Protein AF-A0A537ISC0-F1 (afdb_monomer)

Foldseek 3Di:
DVQVVVQVVCVVPDPDDDDGDDPDPDPPPPPNVVDPPDLDACLLPDCPVCVVVLLCSNVVVVVCVVVCVVVVHPDDDDDDDDFAADPVCLVSLVSSLVSSVSSPHDPVNDDKFAQVRCCVVPVPDGGGTD

Sequence (130 aa):
ILGTSVSYWLGNQYKGRIAVLEREQDVAMHTSRRNTGVVHRPFYLDPVKRRIFARCSQAAYGMWKSYAKERNLPWDPVTTLEVATRPEDLKRIEKYYHWGIENGMGEDELEVLSAEDVRKFEPHVRGYGA

Nearest PDB structures (foldseek):
  4x9n-assembly1_A  TM=7.823E-01  e=2.666E-01  Mycoplasmoides pneumoniae M129

pLDDT: mean 96.38, std 1.46, range [91.56, 98.44]

Radius of gyration: 18.51 Å; Cα contacts (8 Å, |Δi|>4): 123; chains: 1; bounding box: 43×28×53 Å

Solvent-accessible surface area (backbone atoms only — not comparable to full-atom values): 7945 Å² total; per-residue (Å²): 81,69,70,60,53,52,52,52,51,49,62,74,74,46,95,76,89,86,86,85,88,69,95,56,100,56,85,42,81,53,68,67,67,68,61,91,82,76,84,58,73,31,30,83,38,52,57,76,90,35,35,69,60,19,49,50,29,44,52,46,47,58,54,46,55,53,50,34,60,78,66,69,48,100,73,80,95,72,89,84,82,65,66,13,78,44,78,76,41,48,64,52,44,58,51,24,55,53,24,17,45,75,36,68,46,55,76,92,76,58,76,83,35,48,39,65,52,44,34,71,77,39,72,86,62,79,50,64,22,47

Secondary structure (DSSP, 8-state):
-HHHHHHHHHHHHSSS------SSSSTTTTTTTSS------STTS-TTTTHHHHHHHHHHHHHHHHHHHHTT-S-----------SGGGHHHHHHHHHHHHHTT--GGG----BHHHHHHH-TT--SSB-

Structure (mmCIF, N/CA/C/O backbone):
data_AF-A0A537ISC0-F1
#
_entry.id   AF-A0A537ISC0-F1
#
loop_
_atom_site.group_PDB
_atom_site.id
_atom_site.type_symbol
_atom_site.label_atom_id
_atom_site.label_alt_id
_atom_site.label_comp_id
_atom_site.label_asym_id
_atom_site.label_entity_id
_atom_site.label_seq_id
_atom_site.pdbx_PDB_ins_code
_atom_site.Cartn_x
_atom_site.Cartn_y
_atom_site.Cartn_z
_atom_site.occupancy
_atom_site.B_iso_or_equiv
_atom_site.auth_seq_id
_atom_site.auth_comp_id
_atom_site.auth_asym_id
_atom_site.auth_atom_id
_atom_site.pdbx_PDB_model_num
ATOM 1 N N . ILE A 1 1 ? -13.416 3.882 7.740 1.00 93.88 1 ILE A N 1
ATOM 2 C CA . ILE A 1 1 ? -12.211 3.137 8.169 1.00 93.88 1 ILE A CA 1
ATOM 3 C C . ILE A 1 1 ? -11.425 3.864 9.258 1.00 93.88 1 ILE A C 1
ATOM 5 O O . ILE A 1 1 ? -11.269 3.290 10.320 1.00 93.88 1 ILE A O 1
ATOM 9 N N . LEU A 1 2 ? -11.002 5.125 9.081 1.00 95.31 2 LEU A N 1
ATOM 10 C CA . LEU A 1 2 ? -10.174 5.812 10.091 1.00 95.31 2 LEU A CA 1
ATOM 11 C C . LEU A 1 2 ? -10.832 5.891 11.479 1.00 95.31 2 LEU A C 1
ATOM 13 O O . LEU A 1 2 ? -10.225 5.461 12.455 1.00 95.31 2 LEU A O 1
ATOM 17 N N . GLY A 1 3 ? -12.080 6.367 11.569 1.00 96.56 3 GLY A N 1
ATOM 18 C CA . GLY A 1 3 ? -12.786 6.484 12.854 1.00 96.56 3 GLY A CA 1
ATOM 19 C C . GLY A 1 3 ? -12.920 5.146 13.590 1.00 96.56 3 GLY A C 1
ATOM 20 O O . GLY A 1 3 ? -12.578 5.046 14.767 1.00 96.56 3 GLY A O 1
ATOM 21 N N . THR A 1 4 ? -13.323 4.091 12.877 1.00 95.25 4 THR A N 1
ATOM 22 C CA . THR A 1 4 ? -13.453 2.741 13.443 1.00 95.25 4 THR A CA 1
ATOM 23 C C . THR A 1 4 ? -12.098 2.169 13.866 1.00 95.25 4 THR A C 1
ATOM 25 O O . THR A 1 4 ? -11.993 1.637 14.967 1.00 95.25 4 THR A O 1
ATOM 28 N N . SER A 1 5 ? -11.039 2.340 13.067 1.00 95.06 5 SER A N 1
ATOM 29 C CA . SER A 1 5 ? -9.686 1.873 13.404 1.00 95.06 5 SER A CA 1
ATOM 30 C C . SER A 1 5 ? -9.114 2.570 14.640 1.00 95.06 5 SER A C 1
ATOM 32 O O . SER A 1 5 ? -8.558 1.907 15.513 1.00 95.06 5 SER A O 1
ATOM 34 N N . VAL A 1 6 ? -9.291 3.890 14.754 1.00 95.50 6 VAL A N 1
ATOM 35 C CA . VAL A 1 6 ? -8.861 4.651 15.938 1.00 95.50 6 VAL A CA 1
ATOM 36 C C . VAL A 1 6 ? -9.651 4.214 17.170 1.00 95.50 6 VAL A C 1
ATOM 38 O O . VAL A 1 6 ? -9.053 3.953 18.209 1.00 95.50 6 VAL A O 1
ATOM 41 N N . SER A 1 7 ? -10.975 4.061 17.056 1.00 96.19 7 SER A N 1
ATOM 42 C CA . SER A 1 7 ? -11.812 3.601 18.174 1.00 96.19 7 SER A CA 1
ATOM 43 C C . SER A 1 7 ? -11.454 2.188 18.639 1.00 96.19 7 SER A C 1
ATOM 45 O O . SER A 1 7 ? -11.388 1.937 19.840 1.00 96.19 7 SER A O 1
ATOM 47 N N . TYR A 1 8 ? -11.143 1.289 17.699 1.00 93.81 8 TYR A N 1
A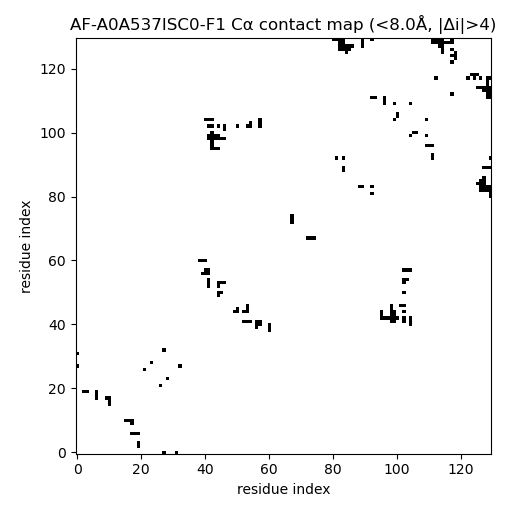TOM 48 C CA . TYR A 1 8 ? -10.683 -0.063 17.989 1.00 93.81 8 TYR A CA 1
ATOM 49 C C . TYR A 1 8 ? -9.355 -0.033 18.740 1.00 93.81 8 TYR A C 1
ATOM 51 O O . TYR A 1 8 ? -9.212 -0.699 19.762 1.00 93.81 8 TYR A O 1
ATOM 59 N N . TRP A 1 9 ? -8.390 0.765 18.275 1.00 93.81 9 TRP A N 1
ATOM 60 C CA . TRP A 1 9 ? -7.113 0.908 18.967 1.00 93.81 9 TRP A CA 1
ATOM 61 C C . TRP A 1 9 ? -7.308 1.460 20.384 1.00 93.81 9 TRP A C 1
ATOM 63 O O . TRP A 1 9 ? -6.869 0.829 21.342 1.00 93.81 9 TRP A O 1
ATOM 73 N N . LEU A 1 10 ? -8.048 2.563 20.538 1.00 96.25 10 LEU A N 1
ATOM 74 C CA . LEU A 1 10 ? -8.339 3.161 21.844 1.00 96.25 10 LEU A CA 1
ATOM 75 C C . LEU A 1 10 ? -9.013 2.162 22.798 1.00 96.25 10 LEU A C 1
ATOM 77 O O . LEU A 1 10 ? -8.620 2.077 23.959 1.00 96.25 10 LEU A O 1
ATOM 81 N N . GLY A 1 11 ? -9.977 1.376 22.309 1.00 95.94 11 GLY A N 1
ATOM 82 C CA . GLY A 1 11 ? -10.697 0.388 23.118 1.00 95.94 11 GLY A CA 1
ATOM 83 C C . GLY A 1 11 ? -9.841 -0.792 23.572 1.00 95.94 11 GLY A C 1
ATOM 84 O O . GLY A 1 11 ? -10.150 -1.409 24.586 1.00 95.94 11 GLY A O 1
ATOM 85 N N . ASN A 1 12 ? -8.751 -1.083 22.859 1.00 92.38 12 ASN A N 1
ATOM 86 C CA . ASN A 1 12 ? -7.783 -2.103 23.260 1.00 92.38 12 ASN A CA 1
ATOM 87 C C . ASN A 1 12 ? -6.673 -1.555 24.172 1.00 92.38 12 ASN A C 1
ATOM 89 O O . ASN A 1 12 ? -6.046 -2.332 24.883 1.00 92.38 12 ASN A O 1
ATOM 93 N N . GLN A 1 13 ? -6.405 -0.245 24.150 1.00 95.75 13 GLN A N 1
ATOM 94 C CA . GLN A 1 13 ? -5.338 0.366 24.954 1.00 95.75 13 GLN A CA 1
ATOM 95 C C . GLN A 1 13 ? -5.819 0.922 26.296 1.00 95.75 13 GLN A C 1
ATOM 97 O O . GLN A 1 13 ? -5.057 0.945 27.262 1.00 95.75 13 GLN A O 1
ATOM 102 N N . TYR A 1 14 ? -7.070 1.378 26.378 1.00 95.69 14 TYR A N 1
ATOM 103 C CA . TYR A 1 14 ? -7.569 2.109 27.539 1.00 95.69 14 TYR A CA 1
ATOM 104 C C . TYR A 1 14 ? -8.845 1.486 28.098 1.00 95.69 14 TYR A C 1
ATOM 106 O O . TYR A 1 14 ? -9.728 1.042 27.367 1.00 95.69 14 TYR A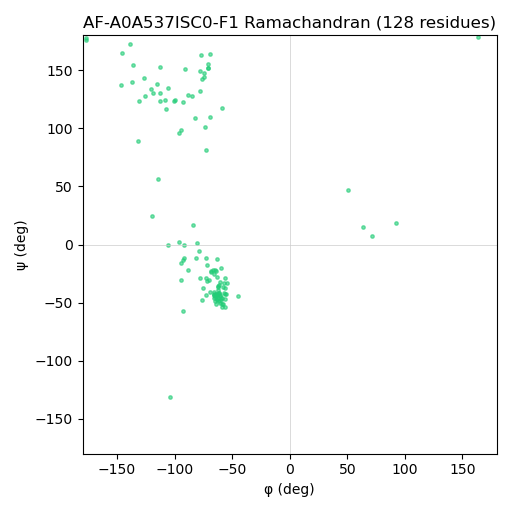 O 1
ATOM 114 N N . LYS A 1 15 ? -8.980 1.511 29.428 1.00 93.31 15 LYS A N 1
ATOM 115 C CA . LYS A 1 15 ? -10.233 1.164 30.106 1.00 93.31 15 LYS A CA 1
ATOM 116 C C . LYS A 1 15 ? -11.154 2.381 30.084 1.00 93.31 15 LYS A C 1
ATOM 118 O O . LYS A 1 15 ? -10.905 3.360 30.781 1.00 93.31 15 LYS A O 1
ATOM 123 N N . GLY A 1 16 ? -12.215 2.322 29.288 1.00 92.00 16 GLY A N 1
ATOM 124 C CA . GLY A 1 16 ? -13.187 3.403 29.164 1.00 92.00 16 GLY A CA 1
ATOM 125 C C . GLY A 1 16 ? -14.337 3.039 28.231 1.00 92.00 16 GLY A C 1
ATOM 126 O O . GLY A 1 16 ? -14.348 1.967 27.629 1.00 92.00 16 GLY A O 1
ATOM 127 N N . ARG A 1 17 ? -15.320 3.937 28.120 1.00 94.69 17 ARG A N 1
ATOM 128 C CA . ARG A 1 17 ? -16.404 3.825 27.135 1.00 94.69 17 ARG A CA 1
ATOM 129 C C . ARG A 1 17 ? -16.087 4.749 25.968 1.00 94.69 17 ARG A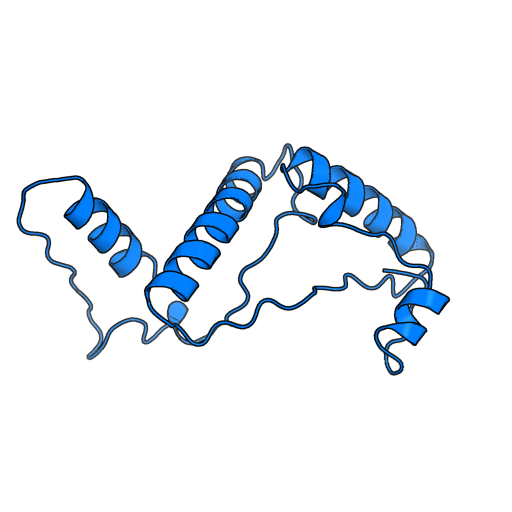 C 1
ATOM 131 O O . ARG A 1 17 ? -15.898 5.943 26.173 1.00 94.69 17 ARG A O 1
ATOM 138 N N . ILE A 1 18 ? -16.027 4.191 24.766 1.00 95.56 18 ILE A N 1
ATOM 139 C CA . ILE A 1 18 ? -15.741 4.928 23.534 1.00 95.56 18 ILE A CA 1
ATOM 140 C C . ILE A 1 18 ? -17.001 4.904 22.680 1.00 95.56 18 ILE A C 1
ATOM 142 O O . ILE A 1 18 ? -17.579 3.841 22.464 1.00 95.56 18 ILE A O 1
ATOM 146 N N . ALA A 1 19 ? -17.411 6.072 22.195 1.00 95.75 19 ALA A N 1
ATOM 147 C CA . ALA A 1 19 ? -18.493 6.213 21.232 1.00 95.75 19 ALA A CA 1
ATOM 148 C C . ALA A 1 19 ? -17.935 6.778 19.922 1.00 95.75 19 ALA A C 1
ATOM 150 O O . ALA A 1 19 ? -17.113 7.695 19.937 1.00 95.75 19 ALA A O 1
ATOM 151 N N . VAL A 1 20 ? -18.390 6.233 18.794 1.00 96.06 20 VAL A N 1
ATOM 152 C CA . VAL A 1 20 ? -18.107 6.752 17.451 1.00 96.06 20 VAL A CA 1
ATOM 153 C C . VAL A 1 20 ? -19.418 7.277 16.890 1.00 96.06 20 VAL A C 1
ATOM 155 O O . VAL A 1 20 ? -20.397 6.537 16.835 1.00 96.06 20 VAL A O 1
ATOM 158 N N . LEU A 1 21 ? -19.441 8.550 16.502 1.00 97.56 21 LEU A N 1
ATOM 159 C CA . LEU A 1 21 ? -20.608 9.181 15.894 1.00 97.56 21 LEU A CA 1
ATOM 160 C C . LEU A 1 21 ? -20.419 9.212 14.377 1.00 97.56 21 LEU A C 1
ATOM 162 O O . LEU A 1 21 ? -19.417 9.732 13.887 1.00 97.56 21 LEU A O 1
ATOM 166 N N . GLU A 1 22 ? -21.380 8.651 13.654 1.00 97.12 22 GLU A N 1
ATOM 167 C CA . GLU A 1 22 ? -21.464 8.667 12.195 1.00 97.12 22 GLU A CA 1
ATOM 168 C C . GLU A 1 22 ? -22.775 9.358 11.818 1.00 97.12 22 GLU A C 1
ATOM 170 O O . GLU A 1 22 ? -23.809 9.115 12.439 1.00 97.12 22 GLU A O 1
ATOM 175 N N . ARG A 1 23 ? -22.713 10.279 10.852 1.00 97.56 23 ARG A N 1
ATOM 176 C CA . ARG A 1 23 ? -23.898 11.015 10.393 1.00 97.56 23 ARG A CA 1
ATOM 177 C C . ARG A 1 23 ? -24.753 10.169 9.453 1.00 97.56 23 ARG A C 1
ATOM 179 O O . ARG A 1 23 ? -25.945 10.420 9.314 1.00 97.56 23 ARG A O 1
ATOM 186 N N . GLU A 1 24 ? -24.113 9.245 8.742 1.00 97.88 24 GLU A N 1
ATOM 187 C CA . GLU A 1 24 ? -24.763 8.347 7.800 1.00 97.88 24 GLU A CA 1
ATOM 188 C C . GLU A 1 24 ? -25.494 7.217 8.536 1.00 97.88 24 GLU A C 1
ATOM 190 O O . GLU A 1 24 ? -25.230 6.934 9.702 1.00 97.88 24 GLU A O 1
ATOM 195 N N . GLN A 1 25 ? -26.411 6.543 7.839 1.00 97.06 25 GLN A N 1
ATOM 196 C CA . GLN A 1 25 ? -27.184 5.431 8.415 1.00 97.06 25 GLN A CA 1
ATOM 197 C C . GLN A 1 25 ? -26.325 4.212 8.781 1.00 97.06 25 GLN A C 1
ATOM 199 O O . GLN A 1 25 ? -26.746 3.390 9.589 1.00 97.06 25 GLN A O 1
ATOM 204 N N . ASP A 1 26 ? -25.149 4.085 8.168 1.00 96.06 26 ASP A N 1
ATOM 205 C CA . ASP A 1 26 ? -24.210 2.996 8.401 1.00 96.06 26 ASP A CA 1
ATOM 206 C C . ASP A 1 26 ? -22.770 3.513 8.271 1.00 96.06 26 ASP A C 1
ATOM 208 O O . ASP A 1 26 ? -22.509 4.596 7.733 1.00 96.06 26 ASP A O 1
ATOM 212 N N . VAL A 1 27 ? -21.810 2.736 8.756 1.00 96.12 27 VAL A N 1
ATOM 213 C CA . VAL A 1 27 ? -20.394 3.081 8.699 1.00 96.12 27 VAL A CA 1
ATOM 214 C C . VAL A 1 27 ? -19.845 2.995 7.275 1.00 96.12 27 VAL A C 1
ATOM 216 O O . VAL A 1 27 ? -20.312 2.251 6.417 1.00 96.12 27 VAL A O 1
ATOM 219 N N . ALA A 1 28 ? -18.769 3.747 7.027 1.00 96.06 28 ALA A N 1
ATOM 220 C CA . ALA A 1 28 ? -17.971 3.672 5.801 1.00 96.06 28 ALA A CA 1
ATOM 221 C C . ALA A 1 28 ? -18.691 4.059 4.491 1.00 96.06 28 ALA A C 1
ATOM 223 O O . ALA A 1 28 ? -18.117 3.854 3.427 1.00 96.06 28 ALA A O 1
ATOM 224 N N . MET A 1 29 ? -19.858 4.708 4.531 1.00 97.06 29 MET A N 1
ATOM 225 C CA . MET A 1 29 ? -20.686 5.014 3.346 1.00 97.06 29 MET A CA 1
ATOM 226 C C . MET A 1 29 ? -20.053 5.949 2.287 1.00 97.06 29 MET A C 1
ATOM 228 O O . MET A 1 29 ? -20.538 6.024 1.152 1.00 97.06 29 MET A O 1
ATOM 232 N N . HIS A 1 30 ? -18.942 6.614 2.622 1.00 95.81 30 HIS A N 1
ATOM 233 C CA . HIS A 1 30 ? -18.188 7.516 1.735 1.00 95.81 30 HIS A CA 1
ATOM 234 C C . HIS A 1 30 ? -16.891 6.872 1.211 1.00 95.81 30 HIS A C 1
ATOM 236 O O . HIS A 1 30 ? -16.893 5.740 0.730 1.00 95.81 30 HIS A O 1
ATOM 242 N N . THR A 1 31 ? -15.757 7.575 1.299 1.00 97.31 31 THR A N 1
ATOM 243 C CA . THR A 1 31 ? -14.457 7.187 0.721 1.00 97.31 31 THR A CA 1
ATOM 244 C C . THR A 1 31 ? -13.991 5.793 1.144 1.00 97.31 31 THR A C 1
ATOM 246 O O . THR A 1 31 ? -13.379 5.075 0.361 1.00 97.31 31 THR A O 1
ATOM 249 N N . SER A 1 32 ? -14.315 5.363 2.368 1.00 96.50 32 SER A N 1
ATOM 250 C CA . SER A 1 32 ? -13.935 4.032 2.866 1.00 96.50 32 SER A CA 1
ATOM 251 C C . SER A 1 32 ? -14.607 2.874 2.121 1.00 96.50 32 SER A C 1
ATOM 253 O O . SER A 1 32 ? -14.024 1.798 2.079 1.00 96.50 32 SER A O 1
ATOM 255 N N . ARG A 1 33 ? -15.782 3.084 1.513 1.00 95.94 33 ARG A N 1
ATOM 256 C CA . ARG A 1 33 ? -16.457 2.103 0.646 1.00 95.94 33 ARG A CA 1
ATOM 257 C C . ARG A 1 33 ? -16.145 2.307 -0.839 1.00 95.94 33 ARG A C 1
ATOM 259 O O . ARG A 1 33 ? -16.399 1.421 -1.642 1.00 95.94 33 ARG A O 1
ATOM 266 N N . ARG A 1 34 ? -15.610 3.473 -1.213 1.00 96.69 34 ARG A N 1
ATOM 267 C CA . ARG A 1 34 ? -15.365 3.893 -2.605 1.00 96.69 34 ARG A CA 1
ATOM 268 C C . ARG A 1 34 ? -13.868 4.042 -2.886 1.00 96.69 34 ARG A C 1
ATOM 270 O O . ARG A 1 34 ? -13.404 5.115 -3.260 1.00 96.69 34 ARG A O 1
ATOM 277 N N . ASN A 1 35 ? -13.111 2.978 -2.648 1.00 96.25 35 ASN A N 1
ATOM 278 C CA . ASN A 1 35 ? -11.685 2.884 -2.962 1.00 96.25 35 ASN A CA 1
ATOM 279 C C . ASN A 1 35 ? -11.374 1.495 -3.537 1.00 96.25 35 ASN A C 1
ATOM 281 O O . ASN A 1 35 ? -12.238 0.623 -3.558 1.00 96.25 35 ASN A O 1
ATOM 285 N N . THR A 1 36 ? -10.147 1.301 -4.012 1.00 95.12 36 THR A N 1
ATOM 286 C CA . THR A 1 36 ? -9.707 0.066 -4.677 1.00 95.12 36 THR A CA 1
ATOM 287 C C . THR A 1 36 ? -9.529 -1.123 -3.730 1.00 95.12 36 THR A C 1
ATOM 289 O O . THR A 1 36 ? -9.343 -2.236 -4.205 1.00 95.12 36 THR A O 1
ATOM 292 N N . GLY A 1 37 ? -9.549 -0.914 -2.409 1.00 94.38 37 GLY A N 1
ATOM 293 C CA . GLY A 1 37 ? -9.317 -1.969 -1.418 1.00 94.38 37 GLY A CA 1
ATOM 294 C C . GLY A 1 37 ? -7.866 -2.459 -1.335 1.00 94.38 37 GLY A C 1
ATOM 295 O O . GLY A 1 37 ? -7.595 -3.427 -0.630 1.00 94.38 37 GLY A O 1
ATOM 296 N N . VAL A 1 38 ? -6.927 -1.804 -2.029 1.00 95.75 38 VAL A N 1
ATOM 297 C CA . VAL A 1 38 ? -5.516 -2.211 -2.064 1.00 95.75 38 VAL A CA 1
ATOM 298 C C . VAL A 1 38 ? -4.797 -1.787 -0.785 1.00 95.75 38 VAL A C 1
ATOM 300 O O . VAL A 1 38 ? -4.856 -0.631 -0.362 1.00 95.75 38 VAL A O 1
ATOM 303 N N . VAL A 1 39 ? -4.056 -2.723 -0.193 1.00 95.62 39 VAL A N 1
ATOM 304 C CA . VAL A 1 39 ? -3.163 -2.459 0.939 1.00 95.62 39 VAL A CA 1
ATOM 305 C C . VAL A 1 39 ? -1.756 -2.242 0.396 1.00 95.62 39 VAL A C 1
ATOM 307 O O . VAL A 1 39 ? -1.031 -3.189 0.107 1.00 95.62 39 VAL A O 1
ATOM 310 N N . HIS A 1 40 ? -1.390 -0.976 0.208 1.00 95.38 40 HIS A N 1
ATOM 311 C CA . HIS A 1 40 ? -0.162 -0.603 -0.489 1.00 95.38 40 HIS A CA 1
ATOM 312 C C . HIS A 1 40 ? 1.113 -0.824 0.341 1.00 95.38 40 HIS A C 1
ATOM 314 O O . HIS A 1 40 ? 1.168 -0.556 1.546 1.00 95.38 40 HIS A O 1
ATOM 320 N N . ARG A 1 41 ? 2.174 -1.234 -0.357 1.00 96.06 41 ARG A N 1
ATOM 321 C CA . ARG A 1 41 ? 3.567 -1.209 0.108 1.00 96.06 41 ARG A CA 1
ATOM 322 C C . ARG A 1 41 ? 4.237 0.119 -0.297 1.00 96.06 41 ARG A C 1
ATOM 324 O O . ARG A 1 41 ? 3.852 0.695 -1.314 1.00 96.06 41 ARG A O 1
ATOM 331 N N . PRO A 1 42 ? 5.225 0.631 0.459 1.00 97.06 42 PRO A N 1
ATOM 332 C CA . PRO A 1 42 ? 5.751 1.991 0.279 1.00 97.06 42 PRO A CA 1
ATOM 333 C C . PRO A 1 42 ? 6.839 2.154 -0.801 1.00 97.06 42 PRO A C 1
ATOM 335 O O . PRO A 1 42 ? 7.532 3.168 -0.782 1.00 97.06 42 PRO A O 1
ATOM 338 N N . PHE A 1 43 ? 7.021 1.217 -1.736 1.00 97.44 43 PHE A N 1
ATOM 339 C CA . PHE A 1 43 ? 8.154 1.232 -2.684 1.00 97.44 43 PHE A CA 1
ATOM 340 C C . PHE A 1 43 ? 8.270 2.514 -3.533 1.00 97.44 43 PHE A C 1
ATOM 342 O O . PHE A 1 43 ? 9.363 2.988 -3.820 1.00 97.44 43 PHE A O 1
ATOM 349 N N . TYR A 1 44 ? 7.146 3.145 -3.879 1.00 96.75 44 TYR A N 1
ATOM 350 C CA . TYR A 1 44 ? 7.115 4.349 -4.720 1.00 96.75 44 TYR A CA 1
ATOM 351 C C . TYR A 1 44 ? 7.163 5.672 -3.931 1.00 96.75 44 TYR A C 1
ATOM 353 O O . TYR A 1 44 ? 7.101 6.760 -4.521 1.00 96.75 44 TYR A O 1
ATOM 361 N N . LEU A 1 45 ? 7.215 5.619 -2.595 1.00 97.88 45 LEU A N 1
ATOM 362 C CA . LEU A 1 45 ? 7.188 6.807 -1.744 1.00 97.88 45 LEU A CA 1
ATOM 363 C C . LEU A 1 45 ? 8.600 7.347 -1.513 1.00 97.88 45 LEU A C 1
ATOM 365 O O . LEU A 1 45 ? 9.481 6.628 -1.067 1.00 97.88 45 LEU A O 1
ATOM 369 N N . ASP A 1 46 ? 8.787 8.646 -1.759 1.00 98.19 46 ASP A N 1
ATOM 370 C CA . ASP A 1 46 ? 10.052 9.332 -1.474 1.00 98.19 46 ASP A CA 1
ATOM 371 C C . ASP A 1 46 ? 10.394 9.211 0.030 1.00 98.19 46 ASP A C 1
ATOM 373 O O . ASP A 1 46 ? 9.626 9.724 0.861 1.00 98.19 46 ASP A O 1
ATOM 377 N N . PRO A 1 47 ? 11.517 8.562 0.394 1.00 97.31 47 PRO A N 1
ATOM 378 C CA . PRO A 1 47 ? 11.845 8.225 1.781 1.00 97.31 47 PRO A CA 1
ATOM 379 C C . PRO A 1 47 ? 12.109 9.462 2.647 1.00 97.31 47 PRO A C 1
ATOM 381 O O . PRO A 1 47 ? 11.930 9.427 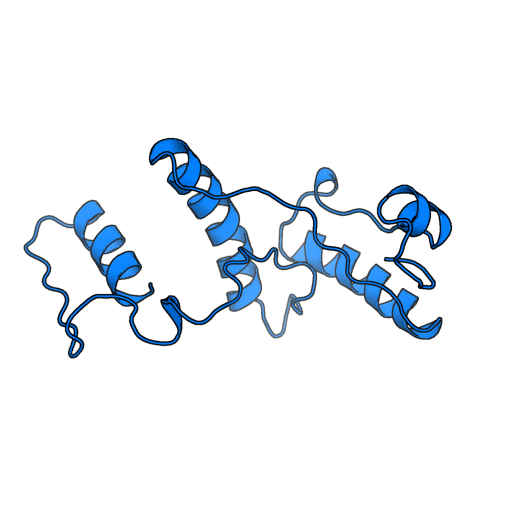3.867 1.00 97.31 47 PRO A O 1
ATOM 384 N N . VAL A 1 48 ? 12.462 10.596 2.032 1.00 97.50 48 VAL A N 1
ATOM 385 C CA . VAL A 1 48 ? 12.727 11.856 2.733 1.00 97.50 48 VAL A CA 1
ATOM 386 C C . VAL A 1 48 ? 11.461 12.702 2.796 1.00 97.50 48 VAL A C 1
ATOM 388 O O . VAL A 1 48 ? 10.984 13.049 3.879 1.00 97.50 48 VAL A O 1
ATOM 391 N N . LYS A 1 49 ? 10.868 13.018 1.640 1.00 98.31 49 LYS A N 1
ATOM 392 C CA . LYS A 1 49 ? 9.723 13.941 1.548 1.00 98.31 49 LYS A CA 1
ATOM 393 C C . LYS A 1 49 ? 8.430 13.331 2.075 1.00 98.31 49 LYS A C 1
ATOM 395 O O . LYS A 1 49 ? 7.553 14.060 2.533 1.00 98.31 49 LYS A O 1
ATOM 400 N N . ARG A 1 50 ? 8.283 12.006 1.997 1.00 97.88 50 ARG A N 1
ATOM 401 C CA . ARG A 1 50 ? 7.078 11.270 2.413 1.00 97.88 50 ARG A CA 1
ATOM 402 C C . ARG A 1 50 ? 7.360 10.259 3.521 1.00 97.88 50 ARG A C 1
ATOM 404 O O . ARG A 1 50 ? 6.566 9.342 3.719 1.00 97.88 50 ARG A O 1
ATOM 411 N N . ARG A 1 51 ? 8.418 10.483 4.309 1.00 97.62 51 ARG A N 1
ATOM 412 C CA . ARG A 1 51 ? 8.877 9.603 5.396 1.00 97.62 51 ARG A CA 1
ATOM 413 C C . ARG A 1 51 ? 7.763 9.088 6.312 1.00 97.62 51 ARG A C 1
ATOM 415 O O . ARG A 1 51 ? 7.736 7.913 6.659 1.00 97.62 51 ARG A O 1
ATOM 422 N N . ILE A 1 52 ? 6.837 9.964 6.715 1.00 98.06 52 ILE A N 1
ATOM 423 C CA . ILE A 1 52 ? 5.720 9.585 7.599 1.00 98.06 52 ILE A CA 1
ATOM 424 C C . ILE A 1 52 ? 4.777 8.610 6.886 1.00 98.06 52 ILE A C 1
ATOM 426 O O . ILE A 1 52 ? 4.437 7.575 7.448 1.00 98.06 52 ILE A O 1
ATOM 430 N N . PHE A 1 53 ? 4.404 8.898 5.637 1.00 97.69 53 PHE A N 1
ATOM 431 C CA . PHE A 1 53 ? 3.536 8.020 4.852 1.00 97.69 53 PHE A CA 1
ATOM 432 C C . PHE A 1 53 ? 4.193 6.667 4.583 1.00 97.69 53 PHE A C 1
ATOM 434 O O . PHE A 1 53 ? 3.536 5.646 4.754 1.00 97.69 53 PHE A O 1
ATOM 441 N N . ALA A 1 54 ? 5.482 6.654 4.234 1.00 97.81 54 ALA A N 1
ATOM 442 C CA . ALA A 1 54 ? 6.233 5.422 4.020 1.00 97.81 54 ALA A CA 1
ATOM 443 C C . ALA A 1 54 ? 6.250 4.543 5.277 1.00 97.81 54 ALA A C 1
ATOM 445 O O . ALA A 1 54 ? 5.824 3.389 5.231 1.00 97.81 54 ALA A O 1
ATOM 446 N N . ARG A 1 55 ? 6.624 5.122 6.427 1.00 97.12 55 ARG A N 1
ATOM 447 C CA . ARG A 1 55 ? 6.650 4.412 7.713 1.00 97.12 55 ARG A CA 1
ATOM 448 C C . ARG A 1 55 ? 5.270 3.892 8.117 1.00 97.12 55 ARG A C 1
ATOM 450 O O . ARG A 1 55 ? 5.157 2.757 8.576 1.00 97.12 55 ARG A O 1
ATOM 457 N N . CYS A 1 56 ? 4.223 4.702 7.955 1.00 96.81 56 CYS A N 1
ATOM 458 C CA . CYS A 1 56 ? 2.856 4.286 8.259 1.00 96.81 56 CYS A CA 1
ATOM 459 C C . CYS A 1 56 ? 2.387 3.157 7.335 1.00 96.81 56 CYS A C 1
ATOM 461 O O . CYS A 1 56 ? 1.811 2.197 7.833 1.00 96.81 56 CYS A O 1
ATOM 463 N N . SER A 1 57 ? 2.656 3.235 6.027 1.00 96.94 57 SER A N 1
ATOM 464 C CA . SER A 1 57 ? 2.288 2.187 5.062 1.00 96.94 57 SER A CA 1
ATOM 465 C C . SER A 1 57 ? 3.008 0.873 5.363 1.00 96.94 57 SER A C 1
ATOM 467 O O . SER A 1 57 ? 2.370 -0.179 5.380 1.00 96.94 57 SER A O 1
ATOM 469 N N . GLN A 1 58 ? 4.310 0.935 5.670 1.00 96.25 58 GLN A N 1
ATOM 470 C CA . GLN A 1 58 ? 5.107 -0.246 5.999 1.00 96.25 58 GLN A CA 1
ATOM 471 C C . GLN A 1 58 ? 4.578 -0.961 7.243 1.00 96.25 58 GLN A C 1
ATOM 473 O O . GLN A 1 58 ? 4.339 -2.168 7.221 1.00 96.25 58 GLN A O 1
ATOM 478 N N . ALA A 1 59 ? 4.330 -0.207 8.318 1.00 95.81 59 ALA A N 1
ATOM 479 C CA . ALA A 1 59 ? 3.776 -0.760 9.549 1.00 95.81 59 ALA A CA 1
ATOM 480 C C . ALA A 1 59 ? 2.343 -1.288 9.350 1.00 95.81 59 ALA A C 1
ATOM 482 O O . ALA A 1 59 ? 2.011 -2.381 9.812 1.00 95.81 59 ALA A O 1
ATOM 483 N N . ALA A 1 60 ? 1.500 -0.537 8.632 1.00 95.44 60 ALA A N 1
ATOM 484 C CA . ALA A 1 60 ? 0.102 -0.892 8.409 1.00 95.44 60 ALA A CA 1
ATOM 485 C C . ALA A 1 60 ? -0.056 -2.204 7.633 1.00 95.44 60 ALA A C 1
ATOM 487 O O . ALA A 1 60 ? -0.965 -2.967 7.947 1.00 95.44 60 ALA A O 1
ATOM 488 N N . TYR A 1 61 ? 0.830 -2.500 6.675 1.00 95.81 61 TYR A N 1
ATOM 489 C CA . TYR A 1 61 ? 0.772 -3.750 5.916 1.00 95.81 61 TYR A CA 1
ATOM 490 C C . TYR A 1 61 ? 0.897 -4.980 6.827 1.00 95.81 61 TYR A C 1
ATOM 492 O O . TYR A 1 61 ? 0.075 -5.893 6.756 1.00 95.81 61 TYR A O 1
ATOM 500 N N . GLY A 1 62 ? 1.882 -4.985 7.733 1.00 94.00 62 GLY A N 1
ATOM 501 C CA . GLY A 1 62 ? 2.071 -6.076 8.694 1.00 94.00 62 GLY A CA 1
ATOM 502 C C . GLY A 1 62 ? 0.899 -6.207 9.670 1.00 94.00 62 GLY A C 1
ATOM 503 O O . GLY A 1 62 ? 0.393 -7.307 9.888 1.00 94.00 62 GLY A O 1
ATOM 504 N N . MET A 1 63 ? 0.413 -5.078 10.197 1.00 94.88 63 MET A N 1
ATOM 505 C CA . MET A 1 63 ? -0.754 -5.055 11.086 1.00 94.88 63 MET A CA 1
ATOM 506 C C . MET A 1 63 ? -2.011 -5.596 10.396 1.00 94.88 63 MET A C 1
ATOM 508 O O . MET A 1 63 ? -2.739 -6.395 10.983 1.00 94.88 63 MET A O 1
ATOM 512 N N . TRP A 1 64 ? -2.258 -5.189 9.147 1.00 96.12 64 TRP A N 1
ATOM 513 C CA . TRP A 1 64 ? -3.393 -5.667 8.364 1.00 96.12 64 TRP A CA 1
ATOM 514 C C . TRP A 1 64 ? -3.277 -7.156 8.049 1.00 96.12 64 TRP A C 1
ATOM 516 O O . TRP A 1 64 ? -4.252 -7.878 8.228 1.00 96.12 64 TRP A O 1
ATOM 526 N N . LYS A 1 65 ? -2.089 -7.632 7.651 1.00 95.50 65 LYS A N 1
ATOM 527 C CA . LYS A 1 65 ? -1.843 -9.048 7.352 1.00 95.50 65 LYS A CA 1
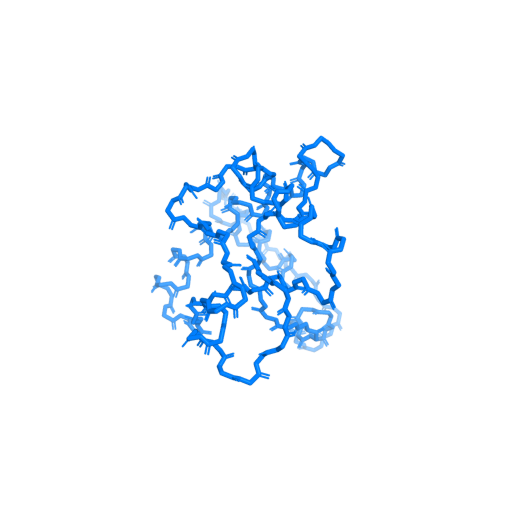ATOM 528 C C . LYS A 1 65 ? -2.197 -9.951 8.532 1.00 95.50 65 LYS A C 1
ATOM 530 O O . LYS A 1 65 ? -2.909 -10.938 8.350 1.00 95.50 65 LYS A O 1
ATOM 535 N N . SER A 1 66 ? -1.750 -9.594 9.736 1.00 95.44 66 SER A N 1
ATOM 536 C CA . SER A 1 66 ? -2.104 -10.329 10.956 1.00 95.44 66 SER A CA 1
ATOM 537 C C . SER A 1 66 ? -3.599 -10.232 11.257 1.00 95.44 66 SER A C 1
ATOM 539 O O . SER A 1 66 ? -4.254 -11.255 11.440 1.00 95.44 66 SER A O 1
ATOM 541 N N . TYR A 1 67 ? -4.167 -9.023 11.218 1.00 95.12 67 TYR A N 1
ATOM 542 C CA . TYR A 1 67 ? -5.576 -8.798 11.542 1.00 95.12 67 TYR A CA 1
ATOM 543 C C . TYR A 1 67 ? -6.534 -9.530 10.592 1.00 95.12 67 TYR A C 1
ATOM 545 O O . TYR A 1 67 ? -7.474 -10.182 11.042 1.00 95.12 67 TYR A O 1
ATOM 553 N N . ALA A 1 68 ? -6.289 -9.459 9.282 1.00 96.44 68 ALA A N 1
ATOM 554 C CA . ALA A 1 68 ? -7.096 -10.129 8.272 1.00 96.44 68 ALA A CA 1
ATOM 555 C C . ALA A 1 68 ? -7.065 -11.651 8.448 1.00 96.44 68 ALA A C 1
ATOM 557 O O . ALA A 1 68 ? -8.116 -12.286 8.397 1.00 96.44 68 ALA A O 1
ATOM 558 N N . LYS A 1 69 ? -5.888 -12.221 8.740 1.00 96.38 69 LYS A N 1
ATOM 559 C CA . LYS A 1 69 ? -5.737 -13.650 9.039 1.00 96.38 69 LYS A CA 1
ATOM 560 C C . LYS A 1 69 ? -6.490 -14.048 10.311 1.00 96.38 69 LYS A C 1
ATOM 562 O O . LYS A 1 69 ? -7.272 -14.990 10.286 1.00 96.38 69 LYS A O 1
ATOM 567 N N . GLU A 1 70 ? -6.278 -13.331 11.412 1.00 96.56 70 GLU A N 1
ATOM 568 C CA . GLU A 1 70 ? -6.906 -13.618 12.711 1.00 96.56 70 GLU A CA 1
ATOM 569 C C . GLU A 1 70 ? -8.434 -13.521 12.667 1.00 96.56 70 GLU A C 1
ATOM 571 O O . GLU A 1 70 ? -9.131 -14.262 13.359 1.00 96.56 70 GLU A O 1
ATOM 576 N N . ARG A 1 71 ? -8.964 -12.597 11.863 1.00 96.12 71 ARG A N 1
ATOM 577 C CA . ARG A 1 71 ? -10.403 -12.348 11.728 1.00 96.12 71 ARG A CA 1
ATOM 578 C C . ARG A 1 71 ? -11.043 -13.063 10.540 1.00 96.12 71 ARG A C 1
ATOM 580 O O . ARG A 1 71 ? -12.242 -12.893 10.339 1.00 96.12 71 ARG A O 1
ATOM 587 N N . ASN A 1 72 ? -10.273 -13.848 9.785 1.00 96.56 72 ASN A N 1
ATOM 588 C CA . ASN A 1 72 ? -10.716 -14.525 8.567 1.00 96.56 72 ASN A CA 1
ATOM 589 C C . ASN A 1 72 ? -11.416 -13.566 7.579 1.00 96.56 72 ASN A C 1
ATOM 591 O O . ASN A 1 72 ? -12.515 -13.836 7.093 1.00 96.56 72 ASN A O 1
ATOM 595 N N . LEU A 1 73 ? -10.806 -12.398 7.344 1.00 96.12 73 LEU A N 1
ATOM 596 C CA . LEU A 1 73 ? -11.329 -11.395 6.415 1.00 96.12 73 LEU A CA 1
ATOM 597 C C . LEU A 1 73 ? -11.034 -11.785 4.960 1.00 96.12 73 LEU A C 1
ATOM 599 O O . LEU A 1 73 ? -9.981 -12.367 4.694 1.00 96.12 73 LEU A O 1
ATOM 603 N N . PRO A 1 74 ? -11.905 -11.406 4.005 1.00 94.81 74 PRO A N 1
ATOM 604 C CA . PRO A 1 74 ? -11.679 -11.633 2.581 1.00 94.81 74 PRO A CA 1
ATOM 605 C C . PRO A 1 74 ? -10.598 -10.676 2.060 1.00 94.81 74 PRO A C 1
ATOM 607 O O . PRO A 1 74 ? -10.890 -9.616 1.510 1.00 94.81 74 PRO A O 1
ATOM 610 N N . TRP A 1 75 ? -9.336 -11.031 2.282 1.00 95.75 75 TRP A N 1
ATOM 611 C CA . TRP A 1 75 ? -8.175 -10.304 1.787 1.00 95.75 75 TRP A CA 1
ATOM 612 C C . TRP A 1 75 ? -7.211 -11.277 1.122 1.00 95.75 75 TRP A C 1
ATOM 614 O O . TRP A 1 75 ? -6.761 -12.233 1.752 1.00 95.75 75 TRP A O 1
ATOM 624 N N . ASP A 1 76 ? -6.902 -11.001 -0.141 1.00 94.00 76 ASP A N 1
ATOM 625 C CA . ASP A 1 76 ? -5.964 -11.778 -0.938 1.00 94.00 76 ASP A CA 1
ATOM 626 C C . ASP A 1 76 ? -4.664 -10.976 -1.124 1.00 94.00 76 ASP A C 1
ATOM 628 O O . ASP A 1 76 ? -4.704 -9.866 -1.673 1.00 94.00 76 ASP A O 1
ATOM 632 N N . PRO A 1 77 ? -3.517 -11.457 -0.615 1.00 91.56 77 PRO A N 1
ATOM 633 C CA . PRO A 1 77 ? -2.229 -10.828 -0.864 1.00 91.56 77 PRO A CA 1
ATOM 634 C C . PRO A 1 77 ? -1.827 -11.004 -2.333 1.00 91.56 77 PRO A C 1
ATOM 636 O O . PRO A 1 77 ? -1.465 -12.097 -2.760 1.00 91.56 77 PRO A O 1
ATOM 639 N N . VAL A 1 78 ? -1.846 -9.907 -3.089 1.00 92.44 78 VAL A N 1
ATOM 640 C CA . VAL A 1 78 ? -1.475 -9.884 -4.511 1.00 92.44 78 VAL A CA 1
ATOM 641 C C . VAL A 1 78 ? -0.191 -9.094 -4.754 1.00 92.44 78 VAL A C 1
ATOM 643 O O . VAL A 1 78 ? 0.134 -8.156 -4.019 1.00 92.44 78 VAL A O 1
ATOM 646 N N . THR A 1 79 ? 0.522 -9.447 -5.822 1.00 91.75 79 THR A N 1
ATOM 647 C CA . THR A 1 79 ? 1.681 -8.695 -6.322 1.00 91.75 79 THR A CA 1
ATOM 648 C C . THR A 1 79 ? 1.243 -7.366 -6.951 1.00 91.75 79 THR A C 1
ATOM 650 O O . THR A 1 79 ? 0.135 -7.240 -7.469 1.00 91.75 79 THR A O 1
ATOM 653 N N . THR A 1 80 ? 2.112 -6.352 -6.918 1.00 94.88 80 THR A N 1
ATOM 654 C CA . THR A 1 80 ? 1.937 -5.085 -7.652 1.00 94.88 80 THR A CA 1
ATOM 655 C C . THR A 1 80 ? 3.088 -4.913 -8.635 1.00 94.88 80 THR A C 1
ATOM 657 O O . THR A 1 80 ? 4.239 -5.018 -8.227 1.00 94.88 80 THR A O 1
ATOM 660 N N . LEU A 1 81 ? 2.780 -4.614 -9.899 1.00 95.88 81 LEU A N 1
ATOM 661 C CA . LEU A 1 81 ? 3.769 -4.277 -10.926 1.00 95.88 81 LEU A CA 1
ATOM 662 C C . LEU A 1 81 ? 3.701 -2.783 -11.258 1.00 95.88 81 LEU A C 1
ATOM 664 O O . LEU A 1 81 ? 2.649 -2.287 -11.664 1.00 95.88 81 LEU A O 1
ATOM 668 N N . GLU A 1 82 ? 4.824 -2.078 -11.139 1.00 97.50 82 GLU A N 1
ATOM 669 C CA . GLU A 1 82 ? 4.995 -0.727 -11.686 1.00 97.50 82 GLU A CA 1
ATOM 670 C C . GLU A 1 82 ? 5.652 -0.856 -13.064 1.00 97.50 82 GLU A C 1
ATOM 672 O O . GLU A 1 82 ? 6.853 -1.030 -13.178 1.00 97.50 82 GLU A O 1
ATOM 677 N N . VAL A 1 83 ? 4.872 -0.796 -14.141 1.00 97.94 83 VAL A N 1
ATOM 678 C CA . VAL A 1 83 ? 5.395 -1.099 -15.485 1.00 97.94 83 VAL A CA 1
ATOM 679 C C . VAL A 1 83 ? 6.045 0.129 -16.127 1.00 97.94 83 VAL A C 1
ATOM 681 O O . VAL A 1 83 ? 5.413 1.178 -16.290 1.00 97.94 83 VAL A O 1
ATOM 684 N N . ALA A 1 84 ? 7.284 -0.016 -16.601 1.00 98.19 84 ALA A N 1
ATOM 685 C CA . ALA A 1 84 ? 7.950 0.990 -17.422 1.00 98.19 84 ALA A CA 1
ATOM 686 C C . ALA A 1 84 ? 7.360 0.998 -18.842 1.00 98.19 84 ALA A C 1
ATOM 688 O O . ALA A 1 84 ? 7.685 0.157 -19.683 1.00 98.19 84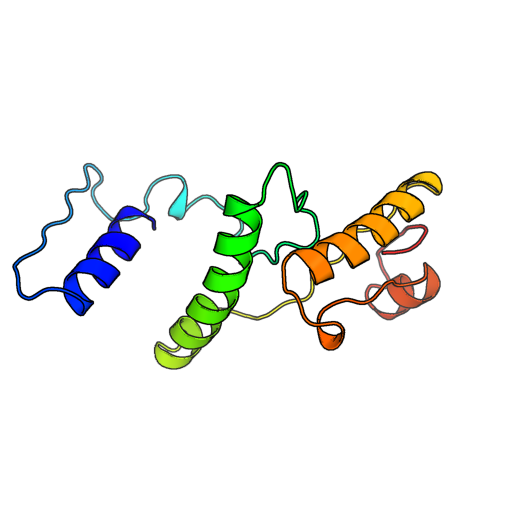 ALA A O 1
ATOM 689 N N . THR A 1 85 ? 6.484 1.963 -19.130 1.00 97.44 85 THR A N 1
ATOM 690 C CA . THR A 1 85 ? 5.842 2.099 -20.456 1.00 97.44 85 THR A CA 1
ATOM 691 C C . THR A 1 85 ? 6.714 2.806 -21.494 1.00 97.44 85 THR A C 1
ATOM 693 O O . THR A 1 85 ? 6.407 2.765 -22.685 1.00 97.44 85 THR A O 1
ATOM 696 N N . ARG A 1 86 ? 7.816 3.429 -21.059 1.00 97.69 86 ARG A N 1
ATOM 697 C CA . ARG A 1 86 ? 8.824 4.079 -21.906 1.00 97.69 86 ARG A CA 1
ATOM 698 C C . ARG A 1 86 ? 10.235 3.727 -21.419 1.00 97.69 86 ARG A C 1
ATOM 700 O O . ARG A 1 86 ? 10.395 3.456 -20.226 1.00 97.69 86 ARG A O 1
ATOM 7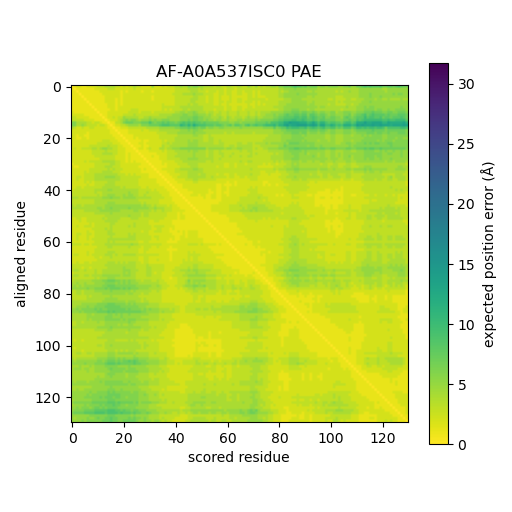07 N N . PRO A 1 87 ? 11.267 3.762 -22.282 1.00 96.50 87 PRO A N 1
ATOM 708 C CA . PRO A 1 87 ? 12.634 3.412 -21.888 1.00 96.50 87 PRO A CA 1
ATOM 709 C C . PRO A 1 87 ? 13.169 4.240 -20.711 1.00 96.50 87 PRO A C 1
ATOM 711 O O . PRO A 1 87 ? 13.863 3.717 -19.843 1.00 96.50 87 PRO A O 1
ATOM 714 N N . GLU A 1 88 ? 12.833 5.529 -20.640 1.00 96.75 88 GLU A N 1
ATOM 715 C CA . GLU A 1 88 ? 13.267 6.418 -19.562 1.00 96.75 88 GLU A CA 1
ATOM 716 C C . GLU A 1 88 ? 12.646 6.083 -18.197 1.00 96.75 88 GLU A C 1
ATOM 718 O O . GLU A 1 88 ? 13.239 6.412 -17.165 1.00 96.75 88 GLU A O 1
ATOM 723 N N . ASP A 1 89 ? 11.493 5.403 -18.177 1.00 97.81 89 ASP A N 1
ATOM 724 C CA . ASP A 1 89 ? 10.807 5.018 -16.943 1.00 97.81 89 ASP A CA 1
ATOM 725 C C . ASP A 1 89 ? 11.563 3.893 -16.203 1.00 97.81 89 ASP A C 1
ATOM 727 O O . ASP A 1 89 ? 11.405 3.766 -14.992 1.00 97.81 89 ASP A O 1
ATOM 731 N N . LEU A 1 90 ? 12.472 3.157 -16.864 1.00 97.69 90 LEU A N 1
ATOM 732 C CA . LEU A 1 90 ? 13.340 2.156 -16.216 1.00 97.69 90 LEU A CA 1
ATOM 733 C C . LEU A 1 90 ? 14.190 2.761 -15.092 1.00 97.69 90 LEU A C 1
ATOM 735 O O . LEU A 1 90 ? 14.349 2.167 -14.032 1.00 97.69 90 LEU A O 1
ATOM 739 N N . LYS A 1 91 ? 14.661 4.004 -15.263 1.00 97.50 91 LYS A N 1
ATOM 740 C CA . LYS A 1 91 ? 15.384 4.719 -14.197 1.00 97.50 91 LYS A CA 1
ATOM 741 C C . LYS A 1 91 ? 14.504 4.964 -12.968 1.00 97.50 91 LYS A C 1
ATOM 743 O O . LYS A 1 91 ? 15.016 5.105 -11.860 1.00 97.50 91 LYS A O 1
ATOM 748 N N . ARG A 1 92 ? 13.183 5.072 -13.156 1.00 97.56 92 ARG A N 1
ATOM 749 C CA . ARG A 1 92 ? 12.223 5.226 -12.059 1.00 97.56 92 ARG A CA 1
ATOM 750 C C . ARG A 1 92 ? 12.003 3.903 -11.329 1.00 97.56 92 ARG A C 1
ATOM 752 O O . ARG A 1 92 ? 11.904 3.957 -10.109 1.00 97.56 92 ARG A O 1
ATOM 759 N N . ILE A 1 93 ? 11.986 2.778 -12.044 1.00 98.00 93 ILE A N 1
ATOM 760 C CA . ILE A 1 93 ? 11.895 1.432 -11.456 1.00 98.00 93 ILE A CA 1
ATOM 761 C C . ILE A 1 93 ? 13.065 1.181 -10.507 1.00 98.00 93 ILE A C 1
ATOM 763 O O . ILE A 1 93 ? 12.844 0.967 -9.319 1.00 98.00 93 ILE A O 1
ATOM 767 N N . GLU A 1 94 ? 14.299 1.360 -10.984 1.00 97.56 94 GLU A N 1
ATOM 768 C CA . GLU A 1 94 ? 15.512 1.212 -10.160 1.00 97.56 94 GLU A CA 1
ATOM 769 C C . GLU A 1 94 ? 15.474 2.109 -8.915 1.00 97.56 94 GLU A C 1
ATOM 771 O O . GLU A 1 94 ? 15.761 1.697 -7.791 1.00 97.56 94 GLU A O 1
ATOM 776 N N . LYS A 1 95 ? 15.033 3.361 -9.086 1.00 98.00 95 LYS A N 1
ATOM 777 C CA . LYS A 1 95 ? 14.868 4.283 -7.960 1.00 98.00 95 LYS A CA 1
ATOM 778 C C . LYS A 1 95 ? 13.845 3.768 -6.942 1.00 98.00 95 LYS A C 1
ATOM 780 O O . LYS A 1 95 ? 14.059 3.917 -5.744 1.00 98.00 95 LYS A O 1
ATOM 785 N N . TYR A 1 96 ? 12.723 3.220 -7.401 1.00 98.06 96 TYR A N 1
ATOM 786 C CA . TYR A 1 96 ? 11.672 2.694 -6.532 1.00 98.06 96 TYR A CA 1
ATOM 787 C C . TYR A 1 96 ? 12.070 1.400 -5.830 1.00 98.06 96 TYR A C 1
ATOM 789 O O . TYR A 1 96 ? 11.686 1.215 -4.677 1.00 98.06 96 TYR A O 1
ATOM 797 N N . TYR A 1 97 ? 12.897 0.565 -6.458 1.00 98.19 97 TYR A N 1
ATOM 798 C CA . TYR A 1 97 ? 13.531 -0.558 -5.779 1.00 98.19 97 TYR A CA 1
ATOM 799 C C . TYR A 1 97 ? 14.320 -0.067 -4.554 1.00 98.19 97 TYR A C 1
ATOM 801 O O . TYR A 1 97 ? 14.025 -0.457 -3.423 1.00 98.19 97 TYR A O 1
ATOM 809 N N . HIS A 1 98 ? 15.233 0.895 -4.741 1.00 98.12 98 HIS A N 1
ATOM 8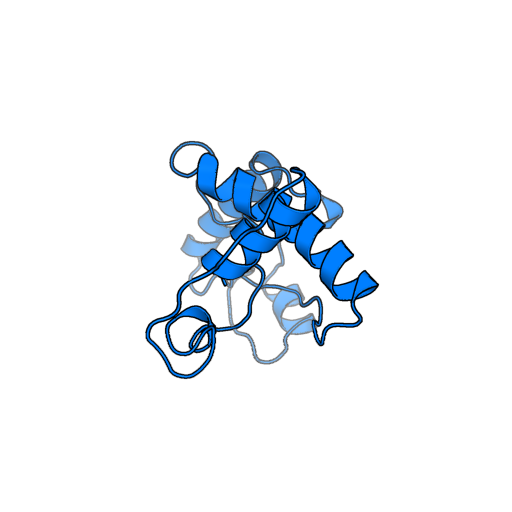10 C CA . HIS A 1 98 ? 16.017 1.456 -3.635 1.00 98.12 98 HIS A CA 1
ATOM 811 C C . HIS A 1 98 ? 15.155 2.153 -2.575 1.00 98.12 98 HIS A C 1
ATOM 813 O O . HIS A 1 98 ? 15.354 1.945 -1.379 1.00 98.12 98 HIS A O 1
ATOM 819 N N . TRP A 1 99 ? 14.154 2.934 -2.991 1.00 98.44 99 TRP A N 1
ATOM 820 C CA . TRP A 1 99 ? 13.224 3.572 -2.057 1.00 98.44 99 TRP A CA 1
ATOM 821 C C . TRP A 1 99 ? 12.418 2.558 -1.249 1.00 98.44 99 TRP A C 1
ATOM 823 O O . TRP A 1 99 ? 12.167 2.797 -0.072 1.00 98.44 99 TRP A O 1
ATOM 833 N N . GLY A 1 100 ? 12.024 1.427 -1.834 1.00 98.06 100 GLY A N 1
ATOM 834 C CA . GLY A 1 100 ? 11.351 0.355 -1.107 1.00 98.06 100 GLY A CA 1
ATOM 835 C C . GLY A 1 100 ? 12.201 -0.206 0.028 1.00 98.06 100 GLY A C 1
ATOM 836 O O . GLY A 1 100 ? 11.707 -0.300 1.155 1.00 98.06 100 GLY A O 1
ATOM 837 N N . ILE A 1 101 ? 13.482 -0.469 -0.235 1.00 98.19 101 ILE A N 1
ATOM 838 C CA . ILE A 1 101 ? 14.441 -0.908 0.788 1.00 98.19 101 ILE A CA 1
ATOM 839 C C . ILE A 1 101 ? 14.627 0.169 1.866 1.00 98.19 101 ILE A C 1
ATOM 841 O O . ILE A 1 101 ? 14.488 -0.116 3.055 1.00 98.19 101 ILE A O 1
ATOM 845 N N . GLU A 1 102 ? 14.845 1.432 1.481 1.00 98.12 102 GLU A N 1
ATOM 846 C CA . GLU A 1 102 ? 14.965 2.553 2.431 1.00 98.12 102 GLU A CA 1
ATOM 847 C C . GLU A 1 102 ? 13.700 2.754 3.284 1.00 98.12 102 GLU A C 1
ATOM 849 O O . GLU A 1 102 ? 13.775 3.140 4.453 1.00 98.12 102 GLU A O 1
ATOM 854 N N . ASN A 1 103 ? 12.528 2.456 2.722 1.00 98.31 103 ASN A N 1
ATOM 855 C CA . ASN A 1 103 ? 11.243 2.509 3.415 1.00 98.31 103 ASN A CA 1
ATOM 856 C C . ASN A 1 103 ? 10.965 1.267 4.284 1.00 98.31 103 ASN A C 1
ATOM 858 O O . ASN A 1 103 ? 9.916 1.202 4.935 1.00 98.31 103 ASN A O 1
ATOM 862 N N . GLY A 1 104 ? 11.901 0.315 4.344 1.00 96.62 104 GLY A N 1
ATOM 863 C CA . GLY A 1 104 ? 11.886 -0.833 5.246 1.00 96.62 104 GLY A CA 1
ATOM 864 C C . GLY A 1 104 ? 11.231 -2.093 4.683 1.00 96.62 104 GLY A C 1
ATOM 865 O O . GLY A 1 104 ? 10.827 -2.945 5.477 1.00 96.62 104 GLY A O 1
ATOM 866 N N . MET A 1 105 ? 11.077 -2.204 3.360 1.00 97.31 105 MET A N 1
ATOM 867 C CA . MET A 1 105 ? 10.717 -3.467 2.706 1.00 97.31 105 MET A CA 1
ATOM 868 C C . MET A 1 105 ? 11.922 -4.418 2.675 1.00 97.31 105 MET A C 1
ATOM 870 O O . MET A 1 105 ? 13.060 -3.960 2.590 1.00 97.31 105 MET A O 1
ATOM 874 N N . GLY A 1 106 ? 11.671 -5.725 2.756 1.00 95.88 106 GLY A N 1
ATOM 875 C CA . GLY A 1 106 ? 12.698 -6.747 2.571 1.00 95.88 106 GLY A CA 1
ATOM 876 C C . GLY A 1 106 ? 13.145 -6.854 1.114 1.00 95.88 106 GLY A C 1
ATOM 877 O O . GLY A 1 106 ? 12.374 -6.568 0.196 1.00 95.88 106 GLY A O 1
ATOM 878 N N . GLU A 1 107 ? 14.389 -7.283 0.899 1.00 94.88 107 GLU A N 1
ATOM 879 C CA . GLU A 1 107 ? 14.913 -7.587 -0.443 1.00 94.88 107 GLU A CA 1
ATOM 880 C C . GLU A 1 107 ? 14.176 -8.767 -1.094 1.00 94.88 107 GLU A C 1
ATOM 882 O O . GLU A 1 107 ? 14.115 -8.859 -2.310 1.00 94.88 107 GLU A O 1
ATOM 887 N N . ASP A 1 108 ? 13.557 -9.637 -0.295 1.00 94.75 108 ASP A N 1
ATOM 888 C CA . ASP A 1 108 ? 12.693 -10.732 -0.742 1.00 94.75 108 ASP A CA 1
ATOM 889 C C . ASP A 1 108 ? 11.271 -10.279 -1.125 1.00 94.75 108 ASP A C 1
ATOM 891 O O . ASP A 1 108 ? 10.472 -11.078 -1.611 1.00 94.75 108 ASP A O 1
ATOM 895 N N . GLU A 1 109 ? 10.935 -9.003 -0.908 1.00 94.44 109 GLU A N 1
ATOM 896 C CA . GLU A 1 109 ? 9.626 -8.417 -1.223 1.00 94.44 109 GLU A CA 1
ATOM 897 C C . GLU A 1 109 ? 9.654 -7.511 -2.466 1.00 94.44 109 GLU A C 1
ATOM 899 O O . GLU A 1 109 ? 8.627 -6.920 -2.815 1.00 94.44 109 GLU A O 1
ATOM 904 N N . LEU A 1 110 ? 10.818 -7.352 -3.104 1.00 96.50 110 LEU A N 1
ATOM 905 C CA . LEU A 1 110 ? 11.041 -6.477 -4.253 1.00 96.50 110 LEU A CA 1
ATOM 906 C C . LEU A 1 110 ? 11.888 -7.184 -5.302 1.00 96.50 110 LEU A C 1
ATOM 908 O O . LEU A 1 110 ? 12.879 -7.830 -4.988 1.00 96.50 110 LEU A O 1
ATOM 912 N N . GLU A 1 111 ? 11.535 -6.987 -6.563 1.00 96.50 111 GLU A N 1
ATOM 913 C CA . GLU A 1 111 ? 12.279 -7.529 -7.690 1.00 96.50 111 GLU A CA 1
ATOM 914 C C . GLU A 1 111 ? 12.181 -6.546 -8.855 1.00 96.50 111 GLU A C 1
ATOM 916 O O . GLU A 1 111 ? 11.110 -5.988 -9.098 1.00 96.50 111 GLU A O 1
ATOM 921 N N . VAL A 1 112 ? 13.298 -6.315 -9.548 1.00 97.44 112 VAL A N 1
ATOM 922 C CA . VAL A 1 112 ? 13.305 -5.591 -10.825 1.00 97.44 112 VAL A CA 1
ATOM 923 C C . VAL A 1 112 ? 13.203 -6.620 -11.940 1.00 97.44 112 VAL A C 1
ATOM 925 O O . VAL A 1 112 ? 14.043 -7.512 -12.053 1.00 97.44 112 VAL A O 1
ATOM 928 N N . LEU A 1 113 ? 12.181 -6.484 -12.776 1.00 97.69 113 LEU A N 1
ATOM 929 C CA . LEU A 1 113 ? 11.847 -7.430 -13.827 1.00 97.69 113 LEU A CA 1
ATOM 930 C C . LEU A 1 113 ? 12.230 -6.879 -15.198 1.00 97.69 113 LEU A C 1
ATOM 932 O O . LEU A 1 113 ? 11.903 -5.744 -15.564 1.00 97.69 113 LEU A O 1
ATOM 936 N N . SER A 1 114 ? 12.859 -7.717 -16.024 1.00 98.12 114 SER A N 1
ATOM 937 C CA . SER A 1 114 ? 13.042 -7.385 -17.435 1.00 98.12 114 SER A CA 1
ATOM 938 C C . SER A 1 114 ? 11.702 -7.420 -18.182 1.00 98.12 114 SER A C 1
ATOM 940 O O . SER A 1 114 ? 10.726 -8.030 -17.742 1.00 98.12 114 SER A O 1
ATOM 942 N N . ALA A 1 115 ? 11.645 -6.833 -19.381 1.00 97.62 115 ALA A N 1
ATOM 943 C CA . ALA A 1 115 ? 10.465 -6.957 -20.241 1.00 97.62 115 ALA A CA 1
ATOM 944 C C . ALA A 1 115 ? 10.080 -8.421 -20.540 1.00 97.62 115 ALA A C 1
ATOM 946 O O . ALA A 1 115 ? 8.916 -8.704 -20.825 1.00 97.62 115 ALA A O 1
ATOM 947 N N . GLU A 1 116 ? 11.048 -9.342 -20.551 1.00 97.81 116 GLU A N 1
ATOM 948 C CA . GLU A 1 116 ? 10.781 -10.768 -20.740 1.00 97.81 116 GLU A CA 1
ATOM 949 C C . GLU A 1 116 ? 10.140 -11.388 -19.499 1.00 97.81 116 GLU A C 1
ATOM 951 O O . GLU A 1 116 ? 9.154 -12.112 -19.637 1.00 97.81 116 GLU A O 1
ATOM 956 N N . ASP A 1 117 ? 10.634 -11.052 -18.310 1.00 97.62 117 ASP A N 1
ATOM 957 C CA . ASP A 1 117 ? 10.101 -11.563 -17.044 1.00 97.62 117 ASP A CA 1
ATOM 958 C C . ASP A 1 117 ? 8.678 -11.058 -16.807 1.00 97.62 117 ASP A C 1
ATOM 960 O O . ASP A 1 117 ? 7.788 -11.846 -16.491 1.00 97.62 117 ASP A O 1
ATOM 964 N N . VAL A 1 118 ? 8.414 -9.783 -17.117 1.00 97.50 118 VAL A N 1
ATOM 965 C CA . VAL A 1 118 ? 7.055 -9.222 -17.100 1.00 97.50 118 VAL A CA 1
ATOM 966 C C . VAL A 1 118 ? 6.118 -10.000 -18.023 1.00 97.50 118 VAL A C 1
ATOM 968 O O . VAL A 1 118 ? 4.994 -10.283 -17.634 1.00 97.50 118 VAL A O 1
ATOM 971 N N . ARG A 1 119 ? 6.552 -10.395 -19.230 1.00 96.81 119 ARG A N 1
ATOM 972 C CA . ARG A 1 119 ? 5.713 -11.196 -20.145 1.00 96.81 119 ARG A CA 1
ATOM 973 C C . ARG A 1 119 ? 5.501 -12.631 -19.664 1.00 96.81 119 ARG A C 1
ATOM 975 O O . ARG A 1 119 ? 4.476 -13.216 -20.000 1.00 96.81 119 ARG A O 1
ATOM 982 N N . LYS A 1 120 ? 6.458 -13.212 -18.936 1.00 97.00 120 LYS A N 1
ATOM 983 C CA . LYS A 1 120 ? 6.296 -14.536 -18.314 1.00 97.00 120 LYS A CA 1
ATOM 984 C C . LYS A 1 120 ? 5.285 -14.480 -17.171 1.00 97.00 120 LYS A C 1
ATOM 986 O O . LYS A 1 120 ? 4.477 -15.394 -17.052 1.00 97.00 120 LYS A O 1
ATOM 991 N N . PHE A 1 121 ? 5.328 -13.414 -16.370 1.00 95.00 121 PHE A N 1
ATOM 992 C CA . PHE A 1 121 ? 4.435 -13.215 -15.232 1.00 95.00 121 PHE A CA 1
ATOM 993 C C . PHE A 1 121 ? 3.026 -12.772 -15.672 1.00 95.00 121 PHE A C 1
ATOM 995 O O . PHE A 1 121 ? 2.038 -13.372 -15.266 1.00 95.00 121 PHE A O 1
ATOM 1002 N N . GLU A 1 122 ? 2.931 -11.783 -16.567 1.00 96.81 122 GLU A N 1
ATOM 1003 C CA . GLU A 1 122 ? 1.688 -11.201 -17.095 1.00 96.81 122 GLU A CA 1
ATOM 1004 C C . GLU A 1 122 ? 1.732 -11.090 -18.641 1.00 96.81 122 GLU A C 1
ATOM 1006 O O . GLU A 1 122 ? 2.117 -10.054 -19.201 1.00 96.81 122 GLU A O 1
ATOM 1011 N N . PRO A 1 123 ? 1.303 -12.131 -19.388 1.00 97.06 123 PRO A N 1
ATOM 1012 C CA . PRO A 1 123 ? 1.478 -12.232 -20.849 1.00 97.06 123 PRO A CA 1
ATOM 1013 C C . PRO A 1 123 ? 0.830 -11.122 -21.684 1.00 97.06 123 PRO A C 1
ATOM 1015 O O . PRO A 1 123 ? 1.203 -10.896 -22.843 1.00 97.06 123 PRO A O 1
ATOM 1018 N N . HIS A 1 124 ? -0.154 -10.423 -21.122 1.00 97.12 124 HIS A N 1
ATOM 1019 C CA . HIS A 1 124 ? -0.874 -9.340 -21.791 1.00 97.12 124 HIS A CA 1
ATOM 1020 C C . HIS A 1 124 ? -0.267 -7.957 -21.535 1.00 97.12 124 HIS A C 1
ATOM 1022 O O . HIS A 1 124 ? -0.596 -7.010 -22.251 1.00 97.12 124 HIS A O 1
ATOM 1028 N N . VAL A 1 125 ? 0.661 -7.835 -20.585 1.00 97.00 125 VAL A N 1
ATOM 1029 C CA . VAL A 1 125 ? 1.343 -6.574 -20.292 1.00 97.00 125 VAL A CA 1
ATOM 1030 C C . VAL A 1 125 ? 2.399 -6.286 -21.362 1.00 97.00 125 VAL A C 1
ATOM 1032 O O . VAL A 1 125 ? 3.049 -7.180 -21.916 1.00 97.00 125 VAL A O 1
ATOM 1035 N N . ARG A 1 126 ? 2.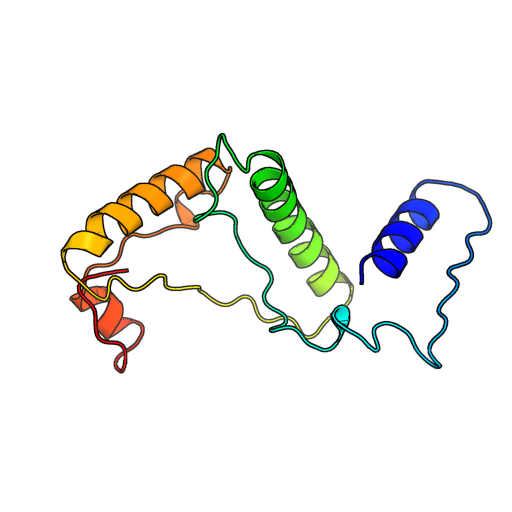543 -5.008 -21.715 1.00 95.75 126 ARG A N 1
ATOM 1036 C CA . ARG A 1 126 ? 3.561 -4.504 -22.641 1.00 95.75 126 ARG A CA 1
ATOM 1037 C C . ARG A 1 126 ? 4.327 -3.384 -21.947 1.00 95.75 126 ARG A C 1
ATOM 1039 O O . ARG A 1 126 ? 3.717 -2.450 -21.438 1.00 95.75 126 ARG A O 1
ATOM 1046 N N . GLY A 1 127 ? 5.650 -3.488 -21.939 1.00 96.50 127 GLY A N 1
ATOM 1047 C CA . GLY A 1 127 ? 6.540 -2.535 -21.285 1.00 96.50 127 GLY A CA 1
ATOM 1048 C C . GLY A 1 127 ? 8.006 -2.890 -21.514 1.00 96.50 127 GLY A C 1
ATOM 1049 O O . GLY A 1 127 ? 8.318 -3.899 -22.151 1.00 96.50 127 GLY A O 1
ATOM 1050 N N . TYR A 1 128 ? 8.890 -2.045 -20.995 1.00 97.75 128 TYR A N 1
ATOM 1051 C CA . TYR A 1 128 ? 10.346 -2.187 -21.088 1.00 97.75 128 TYR A CA 1
ATOM 1052 C C . TYR A 1 128 ? 10.956 -2.926 -19.882 1.00 97.75 128 TYR A C 1
ATOM 1054 O O . TYR A 1 128 ? 12.102 -3.358 -19.951 1.00 97.75 128 TYR A O 1
ATOM 1062 N N . GLY A 1 129 ? 10.178 -3.099 -18.813 1.00 97.44 129 GLY A N 1
ATOM 1063 C CA . GLY A 1 129 ? 10.529 -3.727 -17.538 1.00 97.44 129 GLY A CA 1
ATOM 1064 C C . GLY A 1 129 ? 9.488 -3.346 -16.482 1.00 97.44 129 GLY A C 1
ATOM 1065 O O . GLY A 1 129 ? 8.555 -2.595 -16.803 1.00 97.44 129 GLY A O 1
ATOM 1066 N N . ALA A 1 130 ? 9.626 -3.851 -15.261 1.00 97.12 130 ALA A N 1
ATOM 1067 C CA . ALA A 1 130 ? 8.792 -3.473 -14.119 1.00 97.12 130 ALA A CA 1
ATOM 1068 C C . ALA A 1 130 ? 9.566 -3.536 -12.801 1.00 97.12 130 ALA A C 1
ATOM 1070 O O . ALA A 1 130 ? 10.617 -4.212 -12.788 1.00 97.12 130 ALA A O 1
#

Mean predicted aligned error: 3.19 Å